Protein AF-A0A2K9PPF3-F1 (afdb_monomer)

InterPro domains:
  IPR011990 Tetratricopeptide-like helical domain superfamily [G3DSA:1.25.40.10] (3-145)
  IPR011990 Tetratricopeptide-like helical domain superfamily [SSF48452] (7-111)
  IPR019734 Tetratricopeptide repeat [PF13174] (20-39)

Foldseek 3Di:
DDDLVVLVVLLVVLVVCVVVVVLVVSLVSLVCCCVVPVPRPCNLVSLLSNLVSCVSVLVLVSVLVSLVVSCVVPVQPVSSLVSNLVSCVSVVVNVSSVVSVLVNLVPYADDPCLVVLVVVLVCVLVVPPVVCLVVSVVSCVVNVRDHDPSSVPPDDDD

pLDDT: mean 94.16, std 11.25, range [36.25, 98.88]

Organism: NCBI:txid1803846

Structure (mmCIF, N/CA/C/O backbone):
data_AF-A0A2K9PPF3-F1
#
_entry.id   AF-A0A2K9PPF3-F1
#
loop_
_atom_site.group_PDB
_atom_site.id
_atom_site.type_symbol
_atom_site.label_atom_id
_atom_site.label_alt_id
_atom_site.label_comp_id
_atom_site.label_asym_id
_atom_site.label_entity_id
_atom_site.label_seq_id
_atom_site.pdbx_PDB_ins_code
_atom_site.Cartn_x
_atom_site.Cartn_y
_atom_site.Cartn_z
_atom_site.occupancy
_atom_site.B_iso_or_equiv
_atom_site.auth_seq_id
_atom_site.auth_comp_id
_atom_site.auth_asym_id
_atom_site.auth_atom_id
_atom_site.pdbx_PDB_model_num
ATOM 1 N N . MET A 1 1 ? -14.812 -0.583 32.079 1.00 55.97 1 MET A N 1
ATOM 2 C CA . MET A 1 1 ? -13.869 -0.686 30.941 1.00 55.97 1 MET A CA 1
ATOM 3 C C . MET A 1 1 ? -14.309 -1.854 30.082 1.00 55.97 1 MET A C 1
ATOM 5 O O . MET A 1 1 ? -14.538 -2.920 30.639 1.00 55.97 1 MET A O 1
ATOM 9 N N . LYS A 1 2 ? -14.490 -1.663 28.772 1.00 58.00 2 LYS A N 1
ATOM 10 C CA . LYS A 1 2 ? -14.715 -2.794 27.860 1.00 58.00 2 LYS A CA 1
ATOM 11 C C . LYS A 1 2 ? -13.431 -3.625 27.792 1.00 58.00 2 LYS A C 1
ATOM 13 O O . LYS A 1 2 ? -12.340 -3.062 27.839 1.00 58.00 2 LYS A O 1
ATOM 18 N N . THR A 1 3 ? -13.566 -4.945 27.776 1.00 74.19 3 THR A N 1
ATOM 19 C CA . THR A 1 3 ? -12.427 -5.869 27.741 1.00 74.19 3 THR A CA 1
ATOM 20 C C . THR A 1 3 ? -11.813 -5.892 26.342 1.00 74.19 3 THR A C 1
ATOM 22 O O . THR A 1 3 ? -12.491 -5.590 25.360 1.00 74.19 3 THR A O 1
ATOM 25 N N . ASN A 1 4 ? -10.540 -6.286 26.231 1.00 77.62 4 ASN A N 1
ATOM 26 C CA . ASN A 1 4 ? -9.899 -6.477 24.923 1.00 77.62 4 ASN A CA 1
ATOM 27 C C . ASN A 1 4 ? -10.693 -7.453 24.037 1.00 77.62 4 ASN A C 1
ATOM 29 O O . ASN A 1 4 ? -10.803 -7.202 22.845 1.00 77.62 4 ASN A O 1
ATOM 33 N N . SER A 1 5 ? -11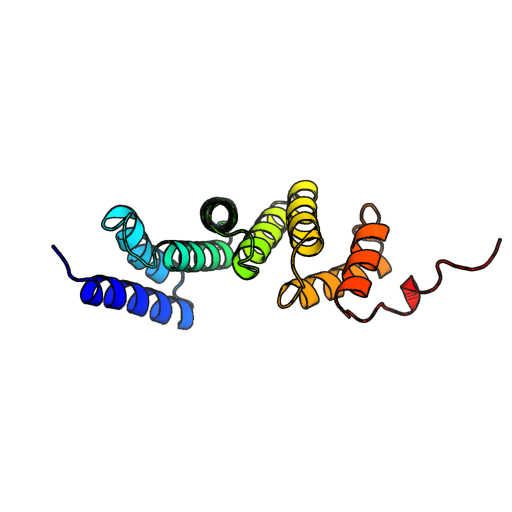.338 -8.463 24.638 1.00 84.88 5 SER A N 1
ATOM 34 C CA . SER A 1 5 ? -12.229 -9.409 23.948 1.00 84.88 5 SER A CA 1
ATOM 35 C C . SER A 1 5 ? -13.360 -8.715 23.184 1.00 84.88 5 SER A C 1
ATOM 37 O O . SER A 1 5 ? -13.628 -9.059 22.043 1.00 84.88 5 SER A O 1
ATOM 39 N N . TYR A 1 6 ? -13.988 -7.696 23.774 1.00 91.44 6 TYR A N 1
ATOM 40 C CA . TYR A 1 6 ? -15.059 -6.958 23.103 1.00 91.44 6 TYR A CA 1
ATOM 41 C C . TYR A 1 6 ? -14.541 -6.111 21.928 1.00 91.44 6 TYR A C 1
ATOM 43 O O . TYR A 1 6 ? -15.212 -5.963 20.912 1.00 91.44 6 TYR A O 1
ATOM 51 N N . ILE A 1 7 ? -13.344 -5.527 22.052 1.00 94.50 7 ILE A N 1
ATOM 52 C CA . ILE A 1 7 ? -12.743 -4.755 20.953 1.00 94.50 7 ILE A CA 1
ATOM 53 C C . ILE A 1 7 ? -12.311 -5.704 19.828 1.00 94.50 7 ILE A C 1
ATOM 55 O O . ILE A 1 7 ? -12.510 -5.388 18.659 1.00 94.50 7 ILE A O 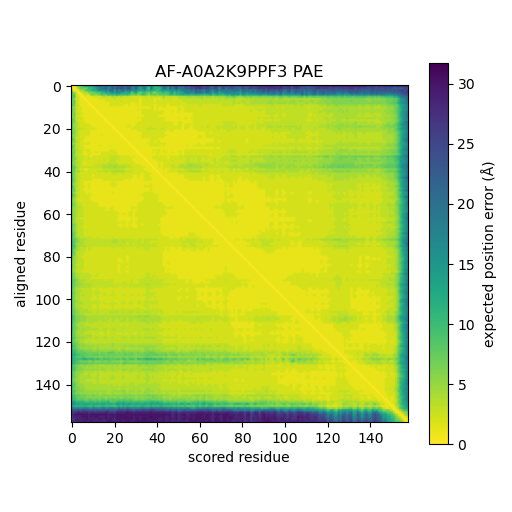1
ATOM 59 N N . ASP A 1 8 ? -11.774 -6.875 20.182 1.00 95.25 8 ASP A N 1
ATOM 60 C CA . ASP A 1 8 ? -11.420 -7.933 19.235 1.00 95.25 8 ASP A CA 1
ATOM 61 C C . ASP A 1 8 ? -12.643 -8.374 18.404 1.00 95.25 8 ASP A C 1
ATOM 63 O O . ASP A 1 8 ? -12.517 -8.516 17.192 1.00 95.25 8 ASP A O 1
ATOM 67 N N . GLU A 1 9 ? -13.831 -8.504 19.010 1.00 95.75 9 GLU A N 1
ATOM 68 C CA . GLU A 1 9 ? -15.086 -8.814 18.297 1.00 95.75 9 GLU A CA 1
ATOM 69 C C . GLU A 1 9 ? -15.464 -7.742 17.261 1.00 95.75 9 GLU A C 1
ATOM 71 O O . GLU A 1 9 ? -15.820 -8.071 16.130 1.00 95.75 9 GLU A O 1
ATOM 76 N N . ILE A 1 10 ? -15.338 -6.454 17.605 1.00 96.00 10 ILE A N 1
ATOM 77 C CA . ILE A 1 10 ? -15.597 -5.348 16.663 1.00 96.00 10 ILE A CA 1
ATOM 78 C C . ILE A 1 10 ? -14.614 -5.403 15.488 1.00 96.00 10 ILE A C 1
ATOM 80 O O . ILE A 1 10 ? -15.001 -5.223 14.333 1.00 96.00 10 ILE A O 1
ATOM 84 N N . VAL A 1 11 ? -13.333 -5.646 15.773 1.00 97.75 11 VAL A N 1
ATOM 85 C CA . VAL A 1 11 ? -12.304 -5.756 14.732 1.00 97.75 11 VAL A CA 1
ATOM 86 C C . VAL A 1 11 ? -12.585 -6.951 13.824 1.00 97.75 11 VAL A C 1
ATOM 88 O O . VAL A 1 11 ? -12.496 -6.814 12.606 1.00 97.75 11 VAL A O 1
ATOM 91 N N . GLN A 1 12 ? -12.978 -8.089 14.396 1.00 98.12 12 GLN A N 1
ATOM 92 C CA . GLN A 1 12 ? -13.327 -9.290 13.646 1.00 98.12 12 GLN A CA 1
ATOM 93 C C . GLN A 1 12 ? -14.528 -9.053 12.719 1.00 98.12 12 GLN A C 1
ATOM 95 O O . GLN A 1 12 ? -14.456 -9.388 11.539 1.00 98.12 12 GLN A O 1
ATOM 100 N N . GLN A 1 13 ? -15.569 -8.367 13.199 1.00 98.19 13 GLN A N 1
ATOM 101 C CA . GLN A 1 13 ? -16.691 -7.943 12.359 1.00 98.19 13 GLN A CA 1
ATOM 102 C C . GLN A 1 13 ? -16.227 -7.054 11.192 1.00 98.19 13 GLN A C 1
ATOM 104 O O . GLN A 1 13 ? -16.671 -7.220 10.057 1.00 98.19 13 GLN A O 1
ATOM 109 N N . GLY A 1 14 ? -15.319 -6.106 11.448 1.00 98.25 14 GLY A N 1
ATOM 110 C CA . GLY A 1 14 ? -14.736 -5.273 10.395 1.00 98.25 14 GLY A CA 1
ATOM 111 C C . GLY A 1 14 ? -13.996 -6.096 9.334 1.00 98.25 14 GLY A C 1
ATOM 112 O O . GLY A 1 14 ? -14.133 -5.822 8.141 1.00 98.25 14 GLY A O 1
ATOM 113 N N . ILE A 1 15 ? -13.251 -7.126 9.743 1.00 98.50 15 ILE A N 1
ATOM 114 C CA . ILE A 1 15 ? -12.547 -8.044 8.834 1.00 98.50 15 ILE A CA 1
ATOM 115 C C . ILE A 1 15 ? -13.539 -8.843 7.981 1.00 98.50 15 ILE A C 1
ATOM 117 O O . ILE A 1 15 ? -13.354 -8.939 6.771 1.00 98.50 15 ILE A O 1
ATOM 121 N N . GLU A 1 16 ? -14.602 -9.373 8.580 1.00 98.56 16 GLU A N 1
ATOM 122 C CA . GLU A 1 16 ? -15.644 -10.118 7.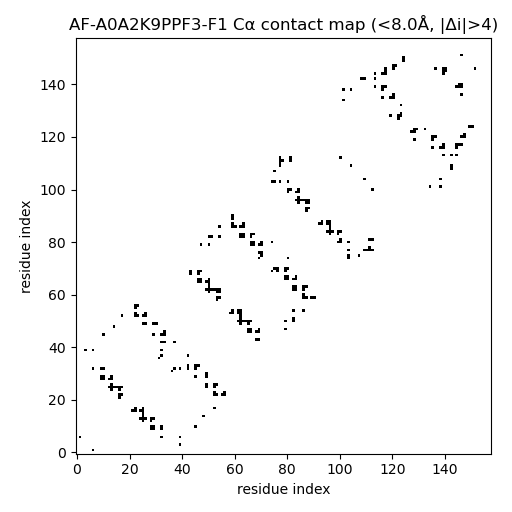861 1.00 98.56 16 GLU A CA 1
ATOM 123 C C . GLU A 1 16 ? -16.330 -9.248 6.806 1.00 98.56 16 GLU A C 1
ATOM 125 O O . GLU A 1 16 ? -16.408 -9.639 5.645 1.00 98.56 16 GLU A O 1
ATOM 130 N N . LEU A 1 17 ? -16.715 -8.020 7.169 1.00 98.69 17 LEU A N 1
ATOM 131 C CA . LEU A 1 17 ? -17.291 -7.059 6.225 1.00 98.69 17 LEU A CA 1
ATOM 132 C C . LEU A 1 17 ? -16.343 -6.756 5.058 1.00 98.69 17 LEU A C 1
ATOM 134 O O . LEU A 1 17 ? -16.788 -6.677 3.917 1.00 98.69 17 LEU A O 1
ATOM 138 N N . LYS A 1 18 ? -15.039 -6.613 5.321 1.00 98.06 18 LYS A N 1
ATOM 139 C CA . LYS A 1 18 ? -14.031 -6.437 4.266 1.00 98.06 18 LYS A CA 1
ATOM 140 C C . LYS A 1 18 ? -13.963 -7.660 3.345 1.00 98.06 18 LYS A C 1
ATOM 142 O O . LYS A 1 18 ? -13.871 -7.482 2.138 1.00 98.06 18 LYS A O 1
ATOM 147 N N . ASN A 1 19 ? -13.988 -8.873 3.897 1.00 98.00 19 ASN A N 1
ATOM 148 C CA . ASN A 1 19 ? -13.928 -10.113 3.114 1.00 98.00 19 ASN A CA 1
ATOM 149 C C . ASN A 1 19 ? -15.180 -10.327 2.242 1.00 98.00 19 ASN A C 1
ATOM 151 O O . ASN A 1 19 ? -15.121 -11.063 1.265 1.00 98.00 19 ASN A O 1
ATOM 155 N N . GLU A 1 20 ? -16.295 -9.681 2.587 1.00 98.25 20 GLU A N 1
ATOM 156 C CA . GLU A 1 20 ? -17.519 -9.609 1.781 1.00 98.25 20 GLU A CA 1
ATOM 157 C C . GLU A 1 20 ? -17.547 -8.393 0.827 1.00 98.25 20 GLU A C 1
ATOM 159 O O . GLU A 1 20 ? -18.613 -8.031 0.330 1.00 98.25 20 GLU A O 1
ATOM 164 N N . ASP A 1 21 ? -16.413 -7.712 0.622 1.00 98.06 21 ASP A N 1
ATOM 165 C CA . ASP A 1 21 ? -16.265 -6.477 -0.168 1.00 98.06 21 ASP A CA 1
ATOM 166 C C . ASP A 1 21 ? -17.136 -5.292 0.308 1.00 98.06 21 ASP A C 1
ATOM 168 O O . ASP A 1 21 ? -17.305 -4.279 -0.377 1.00 98.06 21 ASP A O 1
ATOM 172 N N . LYS A 1 22 ? -17.662 -5.349 1.538 1.00 98.62 22 LYS A N 1
ATOM 173 C CA . LYS A 1 22 ? -18.448 -4.274 2.169 1.00 98.62 22 LYS A CA 1
ATOM 174 C C . LYS A 1 22 ? -17.530 -3.247 2.831 1.00 98.62 22 LYS A C 1
ATOM 176 O O . LYS A 1 22 ? -17.630 -2.972 4.030 1.00 98.62 22 LYS A O 1
ATOM 181 N N . PHE A 1 23 ? -16.634 -2.651 2.046 1.00 98.56 23 PHE A N 1
ATOM 182 C CA . PHE A 1 23 ? -15.559 -1.784 2.547 1.00 98.56 23 PHE A CA 1
ATOM 183 C C . PHE A 1 23 ? -16.062 -0.592 3.371 1.00 98.56 23 PHE A C 1
ATOM 185 O O . PHE A 1 23 ? -15.510 -0.321 4.435 1.00 98.56 23 PHE A O 1
ATOM 192 N N . GLN A 1 24 ? -17.141 0.079 2.946 1.00 98.69 24 GLN A N 1
ATOM 193 C CA . GLN A 1 24 ? -17.691 1.216 3.697 1.00 98.69 24 GLN A CA 1
ATOM 194 C C . GLN A 1 24 ? -18.214 0.791 5.076 1.00 98.69 24 GLN A C 1
ATOM 196 O O . GLN A 1 24 ? -17.925 1.438 6.076 1.00 98.69 24 GLN A O 1
ATOM 201 N N . GLN A 1 25 ? -18.922 -0.338 5.156 1.00 98.62 25 GLN A N 1
ATOM 202 C CA . GLN A 1 25 ? -19.426 -0.847 6.435 1.00 98.62 25 GLN A CA 1
ATOM 203 C C . GLN A 1 25 ? -18.275 -1.294 7.343 1.00 98.62 25 GLN A C 1
ATOM 205 O O . GLN A 1 25 ? -18.312 -1.065 8.552 1.00 98.62 25 GLN A O 1
ATOM 210 N N . SER A 1 26 ? -17.234 -1.899 6.761 1.00 98.75 26 SER A N 1
ATOM 211 C CA . SER A 1 26 ? -16.004 -2.233 7.480 1.00 98.75 26 SER A CA 1
ATOM 212 C C . SER A 1 26 ? -15.355 -0.977 8.079 1.00 98.75 26 SER A C 1
ATOM 214 O O . SER 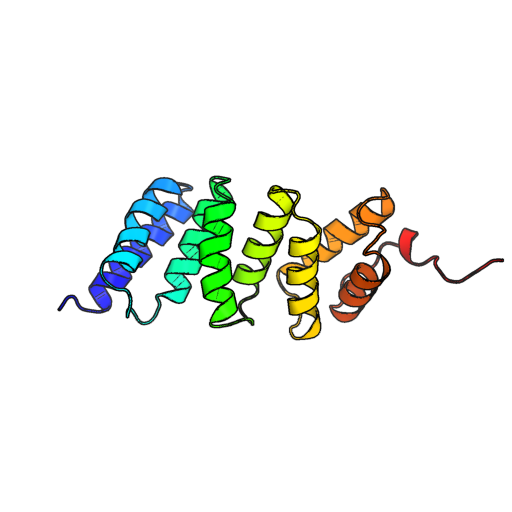A 1 26 ? -15.028 -0.968 9.266 1.00 98.75 26 SER A O 1
ATOM 216 N N . ILE A 1 27 ? -15.253 0.114 7.309 1.00 98.75 27 ILE A N 1
ATOM 217 C CA . ILE A 1 27 ? -14.761 1.416 7.791 1.00 98.75 27 ILE A CA 1
ATOM 218 C C . ILE A 1 27 ? -15.608 1.929 8.959 1.00 98.75 27 ILE A C 1
ATOM 220 O O . ILE A 1 27 ? -15.054 2.237 10.013 1.00 98.75 27 ILE A O 1
ATOM 224 N N . ASP A 1 28 ? -16.936 1.951 8.823 1.00 98.25 28 ASP A N 1
ATOM 225 C CA . ASP A 1 28 ? -17.845 2.467 9.857 1.00 98.25 28 ASP A CA 1
ATOM 226 C C . ASP A 1 28 ? -17.703 1.722 11.198 1.00 98.25 28 ASP A C 1
ATOM 228 O O . ASP A 1 28 ? -17.906 2.291 12.277 1.00 98.25 28 ASP A O 1
ATOM 232 N N . VAL A 1 29 ? -17.378 0.427 11.151 1.00 97.94 29 VAL A N 1
ATOM 233 C CA . VAL A 1 29 ? -17.128 -0.404 12.335 1.00 97.94 29 VAL A CA 1
ATOM 234 C C . VAL A 1 29 ? -15.732 -0.142 12.907 1.00 97.94 29 VAL A C 1
ATOM 236 O O . VAL A 1 29 ? -15.596 0.061 14.116 1.00 97.94 29 VAL A O 1
ATOM 239 N N . LEU A 1 30 ? -14.700 -0.103 12.064 1.00 98.25 30 LEU A N 1
ATOM 240 C CA . LEU A 1 30 ? -13.304 0.027 12.490 1.00 98.25 30 LEU A CA 1
ATOM 241 C C . LEU A 1 30 ? -12.950 1.443 12.984 1.00 98.25 30 LEU A C 1
ATOM 243 O O . LEU A 1 30 ? -12.196 1.579 13.948 1.00 98.25 30 LEU A O 1
ATOM 247 N N . GLU A 1 31 ? -13.546 2.498 12.425 1.00 97.50 31 GLU A N 1
ATOM 248 C CA . GLU A 1 31 ? -13.375 3.888 12.893 1.00 97.50 31 GLU A CA 1
ATOM 249 C C . GLU A 1 31 ? -13.851 4.076 14.344 1.00 97.50 31 GLU A C 1
ATOM 251 O O . GLU A 1 31 ? -13.276 4.848 15.122 1.00 97.50 31 GLU A O 1
ATOM 256 N N . LYS A 1 32 ? -14.856 3.300 14.775 1.00 96.19 32 LYS A N 1
ATOM 257 C CA . LYS A 1 32 ? -15.291 3.281 16.181 1.00 96.19 32 LYS A CA 1
ATOM 258 C C . LYS A 1 32 ? -14.193 2.758 17.099 1.00 96.19 32 LYS A C 1
ATOM 260 O O . LYS A 1 32 ? -14.147 3.179 18.255 1.00 96.19 32 LYS A O 1
ATOM 265 N N . VAL A 1 33 ? -13.328 1.861 16.622 1.00 96.75 33 VAL A N 1
ATOM 266 C CA . VAL A 1 33 ? -12.202 1.349 17.411 1.00 96.75 33 VAL A CA 1
ATOM 267 C C . VAL A 1 33 ? -11.145 2.432 17.585 1.00 96.75 33 VAL A C 1
ATOM 269 O O . VAL A 1 33 ? -10.726 2.679 18.713 1.00 96.75 33 VAL A O 1
ATOM 272 N N . ILE A 1 34 ? -10.788 3.132 16.505 1.00 94.69 34 ILE A N 1
ATOM 273 C CA . ILE A 1 34 ? -9.835 4.252 16.537 1.00 94.69 34 ILE A CA 1
ATOM 274 C C . ILE A 1 34 ? -10.321 5.365 17.471 1.00 94.69 34 ILE A C 1
ATOM 276 O O . ILE A 1 34 ? -9.565 5.841 18.316 1.00 94.69 34 ILE A O 1
ATOM 280 N N . SER A 1 35 ? -11.599 5.733 17.365 1.00 95.06 35 SER A N 1
ATOM 281 C CA . SER A 1 35 ? -12.170 6.858 18.110 1.00 95.06 35 SER A CA 1
ATOM 282 C C . SER A 1 35 ? -12.362 6.558 19.599 1.00 95.06 35 SER A C 1
ATOM 284 O O . SER A 1 35 ? -12.097 7.408 20.446 1.00 95.06 35 SER A O 1
ATOM 286 N N . ASN A 1 36 ? -12.830 5.352 19.939 1.00 95.50 36 ASN A N 1
ATOM 287 C CA . ASN A 1 36 ? -13.210 5.018 21.317 1.00 95.50 36 ASN A CA 1
ATOM 288 C C . ASN A 1 36 ? -12.122 4.261 22.090 1.00 95.50 36 ASN A C 1
ATOM 290 O O . ASN A 1 36 ? -12.152 4.244 23.322 1.00 95.50 36 ASN A O 1
ATOM 294 N N . TYR A 1 37 ? -11.185 3.614 21.391 1.00 94.25 37 TYR A N 1
ATOM 295 C CA . TYR A 1 37 ? -10.148 2.769 21.987 1.00 94.25 37 TYR A CA 1
ATOM 296 C C . TYR A 1 37 ? -8.754 3.059 21.396 1.00 94.25 37 TYR A C 1
ATOM 298 O O . TYR A 1 37 ? -8.077 2.132 20.948 1.00 94.25 37 TYR A O 1
ATOM 306 N N . PRO A 1 38 ? -8.261 4.312 21.441 1.00 92.62 38 PRO A N 1
ATOM 307 C CA . PRO A 1 38 ? -6.984 4.686 20.819 1.00 92.62 38 PRO A CA 1
ATOM 308 C C . PRO A 1 38 ? -5.768 3.932 21.390 1.00 92.62 38 PRO A C 1
ATOM 310 O O . PRO A 1 38 ? -4.772 3.758 20.699 1.00 92.62 38 PRO A O 1
ATOM 313 N N . ASN A 1 39 ? -5.860 3.429 22.628 1.00 92.88 39 ASN A N 1
ATOM 314 C CA . ASN A 1 39 ? -4.805 2.649 23.294 1.00 92.88 39 ASN A CA 1
ATOM 315 C C . ASN A 1 39 ? -4.961 1.127 23.115 1.00 92.88 39 ASN A C 1
ATOM 317 O O . ASN A 1 39 ? -4.349 0.345 23.846 1.00 92.88 39 ASN A O 1
ATOM 321 N N . TYR A 1 40 ? -5.830 0.678 22.209 1.00 94.19 40 TYR A N 1
ATOM 322 C CA . TYR A 1 40 ? -6.024 -0.744 21.958 1.00 94.19 40 TYR A CA 1
ATOM 323 C C . TYR A 1 40 ? -4.732 -1.393 21.441 1.00 94.19 40 TYR A C 1
ATOM 325 O O . TYR A 1 40 ? -4.061 -0.884 20.548 1.00 94.19 40 TYR A O 1
ATOM 333 N N . LYS A 1 41 ? -4.382 -2.562 21.987 1.00 93.31 41 LYS A N 1
ATOM 334 C CA . LYS A 1 41 ? -3.089 -3.216 21.727 1.00 93.31 41 LYS A CA 1
ATOM 335 C C . LYS A 1 41 ? -2.816 -3.475 20.237 1.00 93.31 41 LYS A C 1
ATOM 337 O O . LYS A 1 41 ? -1.657 -3.477 19.834 1.00 93.31 41 LYS A O 1
ATOM 342 N N . LYS A 1 42 ? -3.855 -3.716 19.428 1.00 94.81 42 LYS A N 1
ATOM 343 C CA . LYS A 1 42 ? -3.725 -3.989 17.984 1.00 94.81 42 LYS A CA 1
ATOM 344 C C . LYS A 1 42 ? -4.141 -2.793 17.119 1.00 94.81 42 LYS A C 1
ATOM 346 O O . LYS A 1 42 ? -4.528 -2.987 15.970 1.00 94.81 42 LYS A O 1
ATOM 351 N N . ILE A 1 43 ? -4.071 -1.565 17.644 1.00 96.00 43 ILE A N 1
ATOM 352 C CA . ILE A 1 43 ? -4.556 -0.369 16.939 1.00 96.00 43 ILE A CA 1
ATOM 353 C C . ILE A 1 43 ? -3.881 -0.161 15.576 1.00 96.00 43 ILE A C 1
ATOM 355 O O . ILE A 1 43 ? -4.565 0.162 14.612 1.00 96.00 43 ILE A O 1
ATOM 359 N N . ASN A 1 44 ? -2.586 -0.467 15.444 1.00 96.31 44 ASN A N 1
ATOM 360 C CA . ASN A 1 44 ? -1.892 -0.405 14.152 1.00 96.31 44 ASN A CA 1
ATOM 361 C C . ASN A 1 44 ? -2.487 -1.379 13.121 1.00 96.31 44 ASN A C 1
ATOM 363 O O . ASN A 1 44 ? -2.571 -1.052 11.943 1.00 96.31 44 ASN A O 1
ATOM 367 N N . GLY A 1 45 ? -2.938 -2.561 13.557 1.00 97.62 45 GLY A N 1
ATOM 368 C CA . GLY A 1 45 ? -3.626 -3.516 12.685 1.00 97.62 45 GLY A CA 1
ATOM 369 C C . GLY A 1 45 ? -4.987 -2.994 12.220 1.00 97.62 45 GLY A C 1
ATOM 370 O O . GLY A 1 45 ? -5.347 -3.165 11.062 1.00 97.62 45 GLY A O 1
ATOM 371 N N . VAL A 1 46 ? -5.710 -2.286 13.093 1.00 98.25 46 VAL A N 1
ATOM 372 C CA . VAL A 1 46 ? -6.970 -1.610 12.740 1.00 98.25 46 VAL A CA 1
ATOM 373 C C . VAL A 1 46 ? -6.729 -0.492 11.726 1.00 98.25 46 VAL A C 1
ATOM 375 O O . VAL A 1 46 ? -7.448 -0.410 10.734 1.00 98.25 46 VAL A O 1
ATOM 378 N N . MET A 1 47 ? -5.697 0.331 11.931 1.00 98.56 47 MET A N 1
ATOM 379 C CA . MET A 1 47 ? -5.307 1.375 10.976 1.00 98.56 47 MET A CA 1
ATOM 380 C C . MET A 1 47 ? -4.944 0.785 9.610 1.00 98.56 47 MET A C 1
ATOM 382 O O . MET A 1 47 ? -5.357 1.323 8.589 1.00 98.56 47 MET A O 1
ATOM 386 N N . LEU A 1 48 ? -4.234 -0.345 9.579 1.00 98.56 48 LEU A N 1
ATOM 387 C CA . LEU A 1 48 ? -3.883 -1.019 8.329 1.00 98.56 48 LEU A CA 1
ATOM 388 C C . LEU A 1 48 ? -5.115 -1.566 7.588 1.00 98.56 48 LEU A C 1
ATOM 390 O O . LEU A 1 48 ? -5.202 -1.451 6.367 1.00 98.56 48 LEU A O 1
ATOM 394 N N . LEU A 1 49 ? -6.090 -2.125 8.314 1.00 98.62 49 LEU A N 1
ATOM 395 C CA . LEU A 1 49 ? -7.370 -2.545 7.732 1.00 98.62 49 LEU A CA 1
ATOM 396 C C . LEU A 1 49 ? -8.139 -1.356 7.146 1.00 98.62 49 LEU A C 1
ATOM 398 O O . LEU A 1 49 ? -8.631 -1.448 6.023 1.00 98.62 49 LEU A O 1
ATOM 402 N N . LEU A 1 50 ? -8.198 -0.238 7.878 1.00 98.75 50 LEU A N 1
ATOM 403 C CA . LEU A 1 50 ? -8.809 1.001 7.398 1.00 98.75 50 LEU A CA 1
ATOM 404 C C . LEU A 1 50 ? -8.125 1.506 6.131 1.00 98.75 50 LEU A C 1
ATOM 406 O O . LEU A 1 50 ? -8.818 1.766 5.154 1.00 98.75 50 LEU A O 1
ATOM 410 N N . ALA A 1 51 ? -6.793 1.585 6.115 1.00 98.81 51 ALA A N 1
ATOM 411 C CA . ALA A 1 51 ? -6.043 2.018 4.940 1.00 98.81 51 ALA A CA 1
ATOM 412 C C . ALA A 1 51 ? -6.387 1.177 3.702 1.00 98.81 51 ALA A C 1
ATOM 414 O O . ALA A 1 51 ? -6.748 1.724 2.663 1.00 98.81 51 ALA A O 1
ATOM 415 N N . GLY A 1 52 ? -6.390 -0.154 3.841 1.00 98.81 52 GLY A N 1
ATOM 416 C CA . GLY A 1 52 ? -6.776 -1.057 2.757 1.00 98.81 52 GLY A CA 1
ATOM 417 C C . GLY A 1 52 ? -8.220 -0.858 2.282 1.00 98.81 52 GLY A C 1
ATOM 418 O O . GLY A 1 52 ? -8.471 -0.863 1.080 1.00 98.81 52 GLY A O 1
ATOM 419 N N . ASN A 1 53 ? -9.171 -0.642 3.195 1.00 98.75 53 ASN A N 1
ATOM 420 C CA . ASN A 1 53 ? -10.563 -0.370 2.824 1.00 98.75 53 ASN A CA 1
ATOM 421 C C . ASN A 1 53 ? -10.718 0.979 2.107 1.00 98.75 53 ASN A C 1
ATOM 423 O O . ASN A 1 53 ? -11.426 1.058 1.105 1.00 98.75 53 ASN A O 1
ATOM 427 N N . TYR A 1 54 ? -10.051 2.029 2.596 1.00 98.88 54 TYR A N 1
ATOM 428 C CA . TYR A 1 54 ? -10.046 3.340 1.948 1.00 98.88 54 TYR A CA 1
ATOM 429 C C . TYR A 1 54 ? -9.440 3.259 0.545 1.00 98.88 54 TYR A C 1
ATOM 431 O O . TYR A 1 54 ? -10.035 3.779 -0.396 1.00 98.88 54 TYR A O 1
ATOM 439 N N . TYR A 1 55 ? -8.333 2.528 0.380 1.00 98.81 55 TYR A N 1
ATOM 440 C CA . TYR A 1 55 ? -7.732 2.272 -0.927 1.00 98.81 55 TYR A CA 1
ATOM 441 C C . TYR A 1 55 ? -8.712 1.571 -1.881 1.00 98.81 55 TYR A C 1
ATOM 443 O O . TYR A 1 55 ? -8.915 2.024 -3.005 1.00 98.81 55 TYR A O 1
ATOM 451 N N . LYS A 1 56 ? -9.410 0.519 -1.424 1.00 98.69 56 LYS A N 1
ATOM 452 C CA . LYS A 1 56 ? -10.421 -0.188 -2.237 1.00 98.69 56 LYS A CA 1
ATOM 453 C C . LYS A 1 56 ? -11.596 0.696 -2.661 1.00 98.69 56 LYS A C 1
ATOM 455 O O . LYS A 1 56 ? -12.180 0.457 -3.713 1.00 98.69 56 LYS A O 1
ATOM 460 N N . LEU A 1 57 ? -11.917 1.727 -1.882 1.00 98.69 57 LEU A N 1
ATOM 461 C CA . LEU A 1 57 ? -12.923 2.736 -2.226 1.00 98.69 57 LEU A CA 1
ATOM 462 C C . LEU A 1 57 ? -12.362 3.932 -3.011 1.00 98.69 57 LEU A C 1
ATOM 464 O O . LEU A 1 57 ? -13.099 4.887 -3.244 1.00 98.69 57 LEU A O 1
ATOM 468 N N . LYS A 1 58 ? -11.088 3.891 -3.427 1.00 98.62 58 LYS A N 1
ATOM 469 C CA . LYS A 1 58 ? -10.379 4.986 -4.113 1.00 98.62 58 LYS A CA 1
ATOM 470 C C . LYS A 1 58 ? -10.306 6.284 -3.302 1.00 98.62 58 LYS A C 1
ATOM 472 O O . LYS A 1 58 ? -10.197 7.374 -3.850 1.00 98.62 58 LYS A O 1
ATOM 477 N N . LEU A 1 59 ? -10.378 6.169 -1.978 1.00 98.75 59 LEU A N 1
ATOM 478 C CA . LEU A 1 59 ? -10.204 7.272 -1.036 1.00 98.75 59 LEU A CA 1
ATOM 479 C C . LEU A 1 59 ? -8.723 7.350 -0.652 1.00 98.75 59 LEU A C 1
ATOM 481 O O . LEU A 1 59 ? -8.332 7.035 0.476 1.00 98.75 59 LEU A O 1
ATOM 485 N N . TYR A 1 60 ? -7.891 7.695 -1.632 1.00 98.75 60 TYR A N 1
ATOM 486 C CA . TYR A 1 60 ? -6.440 7.551 -1.555 1.00 98.75 60 TYR A CA 1
ATOM 487 C C . TYR A 1 60 ? -5.806 8.416 -0.467 1.00 98.75 60 TYR A C 1
ATOM 489 O O . TYR A 1 60 ? -4.949 7.922 0.261 1.00 98.75 60 TYR A O 1
ATOM 497 N N . GLU A 1 61 ? -6.280 9.643 -0.237 1.00 98.75 61 GLU A N 1
ATOM 498 C CA . GLU A 1 61 ? -5.743 10.499 0.829 1.00 98.75 61 GLU A CA 1
ATOM 499 C C . GLU A 1 61 ? -5.973 9.885 2.218 1.00 98.75 61 GLU A C 1
ATOM 501 O O . GLU A 1 61 ? -5.097 9.913 3.082 1.00 98.75 61 GLU A O 1
ATOM 506 N N . ARG A 1 62 ? -7.129 9.240 2.432 1.00 98.69 62 ARG A N 1
ATOM 507 C CA . ARG A 1 62 ? -7.418 8.523 3.685 1.00 98.69 62 ARG A CA 1
ATOM 508 C C . ARG A 1 62 ? -6.574 7.260 3.829 1.00 98.69 62 ARG A C 1
ATOM 510 O O . ARG A 1 62 ? -6.145 6.934 4.937 1.00 98.69 62 ARG A O 1
ATOM 517 N N . SER A 1 63 ? -6.330 6.554 2.727 1.00 98.88 63 SER A N 1
ATOM 518 C CA . SER A 1 63 ? -5.404 5.420 2.708 1.00 98.88 63 SER A CA 1
ATOM 519 C C . SER A 1 63 ? -3.984 5.856 3.082 1.00 98.88 63 SER A C 1
ATOM 521 O O . SER A 1 63 ? -3.354 5.207 3.921 1.00 98.88 63 SER A O 1
ATOM 523 N N . ILE A 1 64 ? -3.518 6.993 2.550 1.00 98.88 64 ILE A N 1
ATOM 524 C CA . ILE A 1 64 ? -2.227 7.608 2.886 1.00 98.88 64 ILE A CA 1
ATOM 525 C C . ILE A 1 64 ? -2.168 7.941 4.376 1.00 98.88 64 ILE A C 1
ATOM 527 O O . ILE A 1 64 ? -1.240 7.497 5.050 1.00 98.88 64 ILE A O 1
ATOM 531 N N . ASP A 1 65 ? -3.170 8.643 4.916 1.00 98.50 65 ASP A N 1
ATOM 532 C CA . ASP A 1 65 ? -3.210 9.048 6.328 1.00 98.50 65 ASP A CA 1
ATOM 533 C C . ASP A 1 65 ? -2.996 7.869 7.287 1.00 98.50 65 ASP A C 1
ATOM 535 O O . ASP A 1 65 ? -2.255 7.969 8.271 1.00 98.50 65 ASP A O 1
ATOM 539 N N . TYR A 1 66 ? -3.679 6.750 7.037 1.00 98.62 66 TYR A N 1
ATOM 540 C CA . TYR A 1 66 ? -3.600 5.575 7.901 1.00 98.62 66 TYR A CA 1
ATOM 541 C C . TYR A 1 66 ? -2.359 4.725 7.627 1.00 98.62 66 TYR A C 1
ATOM 543 O O . TYR A 1 66 ? -1.703 4.305 8.583 1.00 98.62 66 TYR A O 1
ATOM 551 N N . SER A 1 67 ? -1.988 4.525 6.361 1.00 98.81 67 SER A N 1
ATOM 552 C CA . SER A 1 67 ? -0.758 3.816 5.990 1.00 98.81 67 SER A CA 1
ATOM 553 C C . SER A 1 67 ? 0.472 4.509 6.569 1.00 98.81 67 SER A C 1
ATOM 555 O O . SER A 1 67 ? 1.297 3.863 7.213 1.00 98.81 67 SER A O 1
ATOM 557 N N . PHE A 1 68 ? 0.553 5.837 6.449 1.00 98.56 68 PHE A N 1
ATOM 558 C CA . PHE A 1 68 ? 1.654 6.637 6.979 1.00 98.56 68 PHE A CA 1
ATOM 559 C C . PHE A 1 68 ? 1.794 6.498 8.498 1.00 98.56 68 PHE A C 1
ATOM 561 O O . PHE A 1 68 ? 2.903 6.316 8.994 1.00 98.56 68 PHE A O 1
ATOM 568 N N . LYS A 1 69 ? 0.687 6.506 9.254 1.00 98.06 69 LYS A N 1
ATOM 569 C CA . LYS A 1 69 ? 0.719 6.280 10.713 1.00 98.06 69 LYS A CA 1
ATOM 570 C C . LYS A 1 69 ? 1.284 4.905 11.071 1.00 98.06 69 LYS A C 1
ATOM 572 O O . LYS A 1 69 ? 2.054 4.792 12.025 1.00 98.06 69 LYS A O 1
ATOM 577 N N . VAL A 1 70 ? 0.924 3.869 10.309 1.00 98.31 70 VAL A N 1
ATOM 578 C CA . VAL A 1 70 ? 1.450 2.512 10.515 1.00 98.31 70 VAL A CA 1
ATOM 579 C C . VAL A 1 70 ? 2.944 2.459 10.188 1.00 98.31 70 VAL A C 1
ATOM 581 O O . VAL A 1 70 ? 3.713 1.966 11.011 1.00 98.31 70 VAL A O 1
ATOM 584 N N . VAL A 1 71 ? 3.367 3.020 9.050 1.00 98.31 71 VAL A N 1
ATOM 585 C CA . VAL A 1 71 ? 4.780 3.076 8.628 1.00 98.31 71 VAL A CA 1
ATOM 586 C C . VAL A 1 71 ? 5.631 3.873 9.621 1.00 98.31 71 VAL A C 1
ATOM 588 O O . VAL A 1 71 ? 6.709 3.422 10.000 1.00 98.31 71 VAL A O 1
ATOM 591 N N . ALA A 1 72 ? 5.138 5.012 10.113 1.00 97.62 72 ALA A N 1
ATOM 592 C CA . ALA A 1 72 ? 5.841 5.839 11.094 1.00 97.62 72 ALA A CA 1
ATOM 593 C C . ALA A 1 72 ? 6.084 5.105 12.424 1.00 97.62 72 ALA A C 1
ATOM 595 O O . ALA A 1 72 ? 7.075 5.367 13.104 1.00 97.62 72 ALA A O 1
ATOM 596 N N . ASN A 1 73 ? 5.194 4.183 12.806 1.00 96.44 73 ASN A N 1
ATOM 597 C CA . ASN A 1 73 ? 5.357 3.376 14.013 1.00 96.44 73 ASN A CA 1
ATOM 598 C C . ASN A 1 73 ? 6.198 2.112 13.777 1.00 96.44 73 ASN A C 1
ATOM 600 O O . ASN A 1 73 ? 7.012 1.746 14.623 1.00 96.44 73 ASN A O 1
ATOM 604 N N . ASN A 1 74 ? 5.989 1.437 12.647 1.00 96.69 74 ASN A N 1
ATOM 605 C CA . ASN A 1 74 ? 6.705 0.227 12.273 1.00 96.69 74 ASN A CA 1
ATOM 606 C C . ASN A 1 74 ? 6.975 0.205 10.756 1.00 96.69 74 ASN A C 1
ATOM 608 O O . ASN A 1 74 ? 6.167 -0.337 9.993 1.00 96.69 74 ASN A O 1
ATOM 612 N N . PRO A 1 75 ? 8.132 0.723 10.309 1.00 97.31 75 PRO A N 1
ATOM 613 C CA . PRO A 1 75 ? 8.438 0.854 8.886 1.00 97.31 75 PRO A CA 1
ATOM 614 C C . PRO A 1 75 ? 8.633 -0.488 8.169 1.00 97.31 75 PRO A C 1
ATOM 616 O O . PRO A 1 75 ? 8.590 -0.524 6.945 1.00 97.31 75 PRO A O 1
ATOM 619 N N . LYS A 1 76 ? 8.790 -1.604 8.900 1.00 97.75 76 LYS A N 1
ATOM 620 C CA . LYS A 1 76 ? 8.953 -2.948 8.321 1.00 97.75 76 LYS A CA 1
ATOM 621 C C . LYS A 1 76 ? 7.646 -3.531 7.760 1.00 97.75 76 LYS A C 1
ATOM 623 O O . LYS A 1 76 ? 7.697 -4.504 7.011 1.00 97.75 76 LYS A O 1
ATOM 628 N N . VAL A 1 77 ? 6.480 -2.982 8.118 1.00 98.12 77 VAL A N 1
ATOM 629 C CA . VAL A 1 77 ? 5.181 -3.495 7.647 1.00 98.12 77 VAL A CA 1
ATOM 630 C C . VAL A 1 77 ? 5.036 -3.221 6.150 1.00 98.12 77 VAL A C 1
ATOM 632 O O . VAL A 1 77 ? 4.631 -2.132 5.749 1.00 98.12 77 VAL A O 1
ATOM 635 N N . GLU A 1 78 ? 5.369 -4.209 5.322 1.00 98.50 78 GLU A N 1
ATOM 636 C CA . GLU A 1 78 ? 5.400 -4.044 3.867 1.00 98.50 78 GLU A CA 1
ATOM 637 C C . GLU A 1 78 ? 4.041 -3.643 3.308 1.00 98.50 78 GLU A C 1
ATOM 639 O O . GLU A 1 78 ? 3.959 -2.667 2.580 1.00 98.50 78 GLU A O 1
ATOM 644 N N . LEU A 1 79 ? 2.957 -4.299 3.741 1.00 98.62 79 LEU A N 1
ATOM 645 C CA . LEU A 1 79 ? 1.605 -3.978 3.275 1.00 98.62 79 LEU A CA 1
ATOM 646 C C . LEU A 1 79 ? 1.232 -2.504 3.507 1.00 98.62 79 LEU A C 1
ATOM 648 O O . LEU A 1 79 ? 0.522 -1.918 2.699 1.00 98.62 79 LEU A O 1
ATOM 652 N N . ALA A 1 80 ? 1.712 -1.891 4.594 1.00 98.75 80 ALA A N 1
ATOM 653 C CA . ALA A 1 80 ? 1.473 -0.474 4.855 1.00 98.75 80 ALA A CA 1
ATOM 654 C C . ALA A 1 80 ? 2.267 0.417 3.889 1.00 98.75 80 ALA A C 1
ATOM 656 O O . ALA A 1 80 ? 1.734 1.405 3.393 1.00 98.75 80 ALA A O 1
ATOM 657 N N . ASN A 1 81 ? 3.519 0.056 3.596 1.00 98.81 81 ASN A N 1
ATOM 658 C CA . ASN A 1 81 ? 4.332 0.764 2.607 1.00 98.81 81 ASN A CA 1
ATOM 659 C C . ASN A 1 81 ? 3.770 0.583 1.193 1.00 98.81 81 ASN A C 1
ATOM 661 O O . ASN A 1 81 ? 3.728 1.552 0.447 1.00 98.81 81 ASN A O 1
ATOM 665 N N . LEU A 1 82 ? 3.286 -0.611 0.843 1.00 98.88 82 LEU A N 1
ATOM 666 C CA . LEU A 1 82 ? 2.661 -0.885 -0.447 1.00 98.88 82 LEU A CA 1
ATOM 667 C C . LEU A 1 82 ? 1.370 -0.082 -0.619 1.00 98.88 82 LEU A C 1
ATOM 669 O O . LEU A 1 82 ? 1.198 0.578 -1.635 1.00 98.88 82 LEU A O 1
ATOM 673 N N . LEU A 1 83 ? 0.485 -0.054 0.383 1.00 98.88 83 LEU A N 1
ATOM 674 C CA . LEU A 1 83 ? -0.716 0.788 0.331 1.00 98.88 83 LEU A CA 1
ATOM 675 C C . LEU A 1 83 ? -0.366 2.275 0.215 1.00 98.88 83 LEU A C 1
ATOM 677 O O . LEU A 1 83 ? -1.027 2.995 -0.531 1.00 98.88 83 LEU A O 1
ATOM 681 N N . LEU A 1 84 ? 0.675 2.734 0.914 1.00 98.81 84 LEU A N 1
ATOM 682 C CA . LEU A 1 84 ? 1.163 4.108 0.814 1.00 98.81 84 LEU A CA 1
ATOM 683 C C . LEU A 1 84 ? 1.713 4.415 -0.590 1.00 98.81 84 LEU A C 1
ATOM 685 O O . LEU A 1 84 ? 1.344 5.434 -1.165 1.00 98.81 84 LEU A O 1
ATOM 689 N N . TYR A 1 85 ? 2.535 3.520 -1.147 1.00 98.81 85 TYR A N 1
ATOM 690 C CA . TYR A 1 85 ? 3.053 3.586 -2.516 1.00 98.81 85 TYR A CA 1
ATOM 691 C C . TYR A 1 85 ? 1.912 3.679 -3.532 1.00 98.81 85 TYR A C 1
ATOM 693 O O . TYR A 1 85 ? 1.840 4.655 -4.271 1.00 98.81 85 TYR A O 1
ATOM 701 N N . LEU A 1 86 ? 0.993 2.708 -3.516 1.00 98.75 86 LEU A N 1
ATOM 702 C CA . LEU A 1 86 ? -0.118 2.622 -4.463 1.00 98.75 86 LEU A CA 1
ATOM 703 C C . LEU A 1 86 ? -1.033 3.841 -4.369 1.00 98.75 86 LEU A C 1
ATOM 705 O O . LEU A 1 86 ? -1.475 4.360 -5.383 1.00 98.75 86 LEU A O 1
ATOM 709 N N . SER A 1 87 ? -1.294 4.333 -3.155 1.00 98.81 87 SER A N 1
ATOM 710 C CA . SER A 1 87 ? -2.148 5.510 -2.973 1.00 98.81 87 SER A CA 1
ATOM 711 C C . SER A 1 87 ? -1.489 6.789 -3.494 1.00 98.81 87 SER A C 1
ATOM 713 O O . SER A 1 87 ? -2.183 7.629 -4.052 1.00 98.81 87 SER A O 1
ATOM 715 N N . TYR A 1 88 ? -0.169 6.949 -3.332 1.00 98.81 88 TYR A N 1
ATOM 716 C CA . TYR A 1 88 ? 0.551 8.058 -3.966 1.00 98.81 88 TYR A CA 1
ATOM 717 C C . TYR A 1 88 ? 0.593 7.909 -5.486 1.00 98.81 88 TYR A C 1
ATOM 719 O O . TYR A 1 88 ? 0.419 8.893 -6.197 1.00 98.81 88 TYR A O 1
ATOM 727 N N . PHE A 1 89 ? 0.796 6.688 -5.980 1.00 98.06 89 PHE A N 1
ATOM 728 C CA . PHE A 1 89 ? 0.846 6.405 -7.409 1.00 98.06 89 PHE A CA 1
ATOM 729 C C . PHE A 1 89 ? -0.496 6.702 -8.095 1.00 98.06 89 PHE A C 1
ATOM 731 O O . PHE A 1 89 ? -0.510 7.397 -9.103 1.00 98.06 89 PHE A O 1
ATOM 738 N N . ASP A 1 90 ? -1.614 6.266 -7.505 1.00 98.31 90 ASP A N 1
ATOM 739 C CA . ASP A 1 90 ? -2.976 6.508 -8.011 1.00 98.31 90 ASP A CA 1
ATOM 740 C C . ASP A 1 90 ? -3.414 7.987 -7.930 1.00 98.31 90 ASP A C 1
ATOM 742 O O . ASP A 1 90 ? -4.418 8.372 -8.529 1.00 98.31 90 ASP A O 1
ATOM 746 N N . LEU A 1 91 ? -2.679 8.820 -7.184 1.00 98.44 91 LEU A N 1
ATOM 747 C CA . LEU A 1 91 ? -2.852 10.276 -7.128 1.00 98.44 91 LEU A CA 1
ATOM 748 C C . LEU A 1 91 ? -1.880 11.030 -8.053 1.00 98.44 91 LEU A C 1
ATOM 750 O O . LEU A 1 91 ? -1.747 12.247 -7.927 1.00 98.44 91 LEU A O 1
ATOM 754 N N . ASP A 1 92 ? -1.174 10.323 -8.939 1.00 97.50 92 ASP A N 1
ATOM 755 C CA . ASP A 1 92 ? -0.120 10.858 -9.813 1.00 97.50 92 ASP A CA 1
ATOM 756 C C . ASP A 1 92 ? 1.055 11.509 -9.045 1.00 97.50 92 ASP A C 1
ATOM 758 O O . ASP A 1 92 ? 1.890 12.223 -9.607 1.00 97.50 92 ASP A O 1
ATOM 762 N N . GLU A 1 93 ? 1.190 11.235 -7.742 1.00 98.06 93 GLU A N 1
ATOM 763 C CA . GLU A 1 93 ? 2.297 11.707 -6.904 1.00 98.06 93 GLU A CA 1
ATOM 764 C C . GLU A 1 93 ? 3.506 10.757 -7.003 1.00 98.06 93 GLU A C 1
ATOM 766 O O . GLU A 1 93 ? 4.045 10.283 -5.997 1.00 98.06 93 GLU A O 1
ATOM 771 N N . HIS A 1 94 ? 3.946 10.463 -8.232 1.00 96.06 94 HIS A N 1
ATOM 772 C CA . HIS A 1 94 ? 4.930 9.412 -8.520 1.00 96.06 94 HIS A CA 1
ATOM 773 C C . HIS A 1 94 ? 6.254 9.576 -7.764 1.00 96.06 94 HIS A C 1
ATOM 775 O O . HIS A 1 94 ? 6.800 8.589 -7.278 1.00 96.06 94 HIS A O 1
ATOM 781 N N . GLU A 1 95 ? 6.752 10.805 -7.594 1.00 97.25 95 GLU A N 1
ATOM 782 C CA . GLU A 1 95 ? 7.980 11.060 -6.826 1.00 97.25 95 GLU A CA 1
ATOM 783 C C . GLU A 1 95 ? 7.865 10.527 -5.390 1.00 97.25 95 GLU A C 1
ATOM 785 O O . GLU A 1 95 ? 8.760 9.835 -4.900 1.00 97.25 95 GLU A O 1
ATOM 790 N N . LYS A 1 96 ? 6.730 10.780 -4.724 1.00 98.56 96 LYS A N 1
ATOM 791 C CA . LYS A 1 96 ? 6.485 10.279 -3.367 1.00 98.56 96 LYS A CA 1
ATOM 792 C C . LYS A 1 96 ? 6.286 8.770 -3.360 1.00 98.56 96 LYS A C 1
ATOM 794 O O . LYS A 1 96 ? 6.781 8.115 -2.444 1.00 98.56 96 LYS A O 1
ATOM 799 N N . ALA A 1 97 ? 5.602 8.221 -4.365 1.00 98.56 97 ALA A N 1
ATOM 800 C CA . ALA A 1 97 ? 5.439 6.779 -4.507 1.00 98.56 97 ALA A CA 1
ATOM 801 C C . ALA A 1 97 ? 6.815 6.093 -4.573 1.00 98.56 97 ALA A C 1
ATOM 803 O O . ALA A 1 97 ? 7.161 5.315 -3.683 1.00 98.56 97 ALA A O 1
ATOM 804 N N . PHE A 1 98 ? 7.663 6.455 -5.538 1.00 98.44 98 PHE A N 1
ATOM 805 C CA . PHE A 1 98 ? 8.998 5.867 -5.675 1.00 98.44 98 PHE A CA 1
ATOM 806 C C . PHE A 1 98 ? 9.886 6.102 -4.447 1.00 98.44 98 PHE A C 1
ATOM 808 O O . PHE A 1 98 ? 10.594 5.186 -4.028 1.00 98.44 98 PHE A O 1
ATOM 815 N N . MET A 1 99 ? 9.785 7.262 -3.787 1.00 98.44 99 MET A N 1
ATOM 816 C CA . MET A 1 99 ? 10.483 7.500 -2.520 1.00 98.44 99 MET A CA 1
ATOM 817 C C . MET A 1 99 ? 10.086 6.480 -1.440 1.00 98.44 99 MET A C 1
ATOM 819 O O . MET A 1 99 ? 10.961 5.985 -0.728 1.00 98.44 99 MET A O 1
ATOM 823 N N . VAL A 1 100 ? 8.797 6.140 -1.313 1.00 98.62 100 VAL A N 1
ATOM 824 C CA . VAL A 1 100 ? 8.312 5.116 -0.367 1.00 98.62 100 VAL A CA 1
ATOM 825 C C . VAL A 1 100 ? 8.861 3.737 -0.726 1.00 98.62 100 VAL A C 1
ATOM 827 O O . VAL A 1 100 ? 9.419 3.066 0.145 1.00 98.62 100 VAL A O 1
ATOM 830 N N . LEU A 1 101 ? 8.748 3.338 -1.998 1.00 98.75 101 LEU A N 1
ATOM 831 C CA . LEU A 1 101 ? 9.230 2.045 -2.493 1.00 98.75 101 LEU A CA 1
ATOM 832 C C . LEU A 1 101 ? 10.724 1.865 -2.204 1.00 98.75 101 LEU A C 1
ATOM 834 O O . LEU A 1 101 ? 11.125 0.915 -1.533 1.00 98.75 101 LEU A O 1
ATOM 838 N N . PHE A 1 102 ? 11.556 2.804 -2.652 1.00 98.50 102 PHE A N 1
ATOM 839 C CA . PHE A 1 102 ? 13.006 2.681 -2.530 1.00 98.50 102 PHE A CA 1
ATOM 840 C C . PHE A 1 102 ? 13.482 2.809 -1.085 1.00 98.50 102 PHE A C 1
ATOM 842 O O . PHE A 1 102 ? 14.349 2.045 -0.666 1.00 98.50 102 PHE A O 1
ATOM 849 N N . SER A 1 103 ? 12.864 3.677 -0.276 1.00 98.38 103 SER A N 1
ATOM 850 C CA . SER A 1 103 ? 13.184 3.769 1.158 1.00 98.38 103 SER A CA 1
ATOM 851 C C . SER A 1 103 ? 12.891 2.466 1.908 1.00 98.38 103 SER A C 1
ATOM 853 O O . SER A 1 103 ? 13.593 2.133 2.869 1.00 98.38 103 SER A O 1
ATOM 855 N N . TYR A 1 104 ? 11.854 1.726 1.497 1.00 98.69 104 TYR A N 1
ATOM 856 C CA . TYR A 1 104 ? 11.559 0.405 2.043 1.00 98.69 104 TYR A CA 1
ATOM 857 C C . TYR A 1 104 ? 12.597 -0.626 1.579 1.00 98.69 104 TYR A C 1
ATOM 859 O O . TYR A 1 104 ? 13.238 -1.271 2.413 1.00 98.69 104 TYR A O 1
ATOM 867 N N . LEU A 1 105 ? 12.806 -0.733 0.262 1.00 98.56 105 LEU A N 1
ATOM 868 C CA . LEU A 1 105 ? 13.681 -1.733 -0.362 1.00 98.56 105 LEU A CA 1
ATOM 869 C C . LEU A 1 105 ? 15.168 -1.530 -0.058 1.00 98.56 105 LEU A C 1
ATOM 871 O O . LEU A 1 105 ? 15.959 -2.474 -0.141 1.00 98.56 105 LEU A O 1
ATOM 875 N N . GLU A 1 106 ? 15.576 -0.329 0.349 1.00 98.31 106 GLU A N 1
ATOM 876 C CA . GLU A 1 106 ? 16.908 -0.074 0.892 1.00 98.31 106 GLU A CA 1
ATOM 877 C C . GLU A 1 106 ? 17.170 -0.955 2.129 1.00 98.31 106 GLU A C 1
ATOM 879 O O . GLU A 1 106 ? 18.238 -1.566 2.247 1.00 98.31 106 GLU A O 1
ATOM 884 N N . LYS A 1 107 ? 16.174 -1.089 3.015 1.00 98.25 107 LYS A N 1
ATOM 885 C CA . LYS A 1 107 ? 16.332 -1.634 4.376 1.00 98.25 107 LYS A CA 1
ATOM 886 C C . LYS A 1 107 ? 15.709 -3.009 4.580 1.00 98.25 107 LYS A C 1
ATOM 888 O O . LYS A 1 107 ? 16.147 -3.743 5.468 1.00 98.25 107 LYS A O 1
ATOM 893 N N . TYR A 1 108 ? 14.686 -3.347 3.806 1.00 98.19 108 TYR A N 1
ATOM 894 C CA . TYR A 1 108 ? 13.886 -4.554 3.983 1.00 98.19 108 TYR A CA 1
ATOM 895 C C . TYR A 1 108 ? 13.784 -5.333 2.666 1.00 98.19 108 TYR A C 1
ATOM 897 O O . TYR A 1 108 ? 13.836 -4.725 1.598 1.00 98.19 108 TYR A O 1
ATOM 905 N N . PRO A 1 109 ? 13.674 -6.672 2.726 1.00 97.25 109 PRO A N 1
ATOM 906 C CA . PRO A 1 109 ? 13.425 -7.473 1.534 1.00 97.25 109 PRO A CA 1
ATOM 907 C C . PRO A 1 109 ? 12.001 -7.242 1.017 1.00 97.25 109 PRO A C 1
ATOM 909 O O . PRO A 1 109 ? 11.088 -7.034 1.817 1.00 97.25 109 PRO A O 1
ATOM 912 N N . ALA A 1 110 ? 11.826 -7.323 -0.299 1.00 97.25 110 ALA A N 1
ATOM 913 C CA . ALA A 1 110 ? 10.518 -7.366 -0.935 1.00 97.25 110 ALA A CA 1
ATOM 914 C C . ALA A 1 110 ? 9.887 -8.754 -0.766 1.00 97.25 110 ALA A C 1
ATOM 916 O O . ALA A 1 110 ? 10.525 -9.767 -1.066 1.00 97.25 110 ALA A O 1
ATOM 917 N N . ASP A 1 111 ? 8.629 -8.785 -0.348 1.00 96.88 111 ASP A N 1
ATOM 918 C CA . ASP A 1 111 ? 7.728 -9.930 -0.497 1.00 96.88 111 ASP A CA 1
ATOM 919 C C . ASP A 1 111 ? 6.549 -9.483 -1.369 1.00 96.88 111 ASP A C 1
ATOM 921 O O . ASP A 1 111 ? 6.466 -9.855 -2.535 1.00 96.88 111 ASP A O 1
ATOM 925 N N . LEU A 1 112 ? 5.738 -8.543 -0.875 1.00 97.69 112 LEU A N 1
ATOM 926 C CA . LEU A 1 112 ? 4.636 -7.938 -1.633 1.00 97.69 112 LEU A CA 1
ATOM 927 C C . LEU A 1 112 ? 5.102 -6.981 -2.738 1.00 97.69 112 LEU A C 1
ATOM 929 O O . LEU A 1 112 ? 4.447 -6.866 -3.767 1.00 97.69 112 LEU A O 1
ATOM 933 N N . PHE A 1 113 ? 6.216 -6.271 -2.546 1.00 98.50 113 PHE A N 1
ATOM 934 C CA . PHE A 1 113 ? 6.735 -5.353 -3.565 1.00 98.50 113 PHE A CA 1
ATOM 935 C C . PHE A 1 113 ? 7.365 -6.064 -4.767 1.00 98.50 113 PHE A C 1
ATOM 937 O O . PHE A 1 113 ? 7.738 -5.386 -5.722 1.00 98.50 113 PHE A O 1
ATOM 944 N N . LYS A 1 114 ? 7.497 -7.397 -4.754 1.00 98.44 114 LYS A N 1
ATOM 945 C CA . LYS A 1 114 ? 7.999 -8.144 -5.915 1.00 98.44 114 LYS A CA 1
ATOM 946 C C . LYS A 1 114 ? 7.093 -7.957 -7.124 1.00 98.44 114 LYS A C 1
ATOM 948 O O . LYS A 1 114 ? 7.593 -7.543 -8.161 1.00 98.44 114 LYS A O 1
ATOM 953 N N . ASP A 1 115 ? 5.785 -8.114 -6.937 1.00 97.81 115 ASP A N 1
ATOM 954 C CA . ASP A 1 115 ? 4.788 -7.889 -7.988 1.00 97.81 115 ASP A CA 1
ATOM 955 C C . ASP A 1 115 ? 4.902 -6.458 -8.548 1.00 97.81 115 ASP A C 1
ATOM 957 O O . ASP A 1 115 ? 4.932 -6.244 -9.754 1.00 97.81 115 ASP A O 1
ATOM 961 N N . THR A 1 116 ? 5.075 -5.460 -7.671 1.00 98.12 116 THR A N 1
ATOM 962 C CA . THR A 1 116 ? 5.285 -4.064 -8.089 1.00 98.12 116 THR A CA 1
ATOM 963 C C . THR A 1 116 ? 6.577 -3.882 -8.887 1.00 98.12 116 THR A C 1
ATOM 965 O O . THR A 1 116 ? 6.600 -3.128 -9.853 1.00 98.12 116 THR A O 1
ATOM 968 N N . LEU A 1 117 ? 7.672 -4.541 -8.499 1.00 98.44 117 LEU A N 1
ATOM 969 C CA . LEU A 1 117 ? 8.929 -4.482 -9.246 1.00 98.44 117 LEU A CA 1
ATOM 970 C C . LEU A 1 117 ? 8.793 -5.145 -10.621 1.00 98.44 117 LEU A C 1
ATOM 972 O O . LEU A 1 117 ? 9.318 -4.602 -11.587 1.00 98.44 117 LEU A O 1
ATOM 976 N N . GLU A 1 118 ? 8.076 -6.264 -10.721 1.00 97.75 118 GLU A N 1
ATOM 977 C CA . GLU A 1 118 ? 7.765 -6.929 -11.994 1.00 97.75 118 GLU A CA 1
ATOM 978 C C . GLU A 1 118 ? 6.964 -6.004 -12.920 1.00 97.75 118 GLU A C 1
ATOM 980 O O . GLU A 1 118 ? 7.385 -5.751 -14.049 1.00 97.75 118 GLU A O 1
ATOM 985 N N . GLU A 1 119 ? 5.884 -5.401 -12.416 1.00 96.50 119 GLU A N 1
ATOM 986 C CA . GLU A 1 119 ? 5.067 -4.439 -13.170 1.00 96.50 119 GLU A CA 1
ATOM 987 C C . GLU A 1 119 ? 5.880 -3.222 -13.639 1.00 96.50 119 GLU A C 1
ATOM 989 O O . GLU A 1 119 ? 5.723 -2.742 -14.763 1.00 96.50 119 GLU A O 1
ATOM 994 N N . LEU A 1 120 ? 6.782 -2.719 -12.793 1.00 97.56 120 LEU A N 1
ATOM 995 C CA . LEU A 1 120 ? 7.653 -1.599 -13.141 1.00 97.56 120 LEU A CA 1
ATOM 996 C C . LEU A 1 120 ? 8.683 -1.971 -14.212 1.00 97.56 120 LEU A C 1
ATOM 998 O O . LEU A 1 120 ? 8.972 -1.144 -15.075 1.00 97.56 120 LEU A O 1
ATOM 1002 N N . LEU A 1 121 ? 9.229 -3.188 -14.180 1.00 97.75 121 LEU A N 1
ATOM 1003 C CA . LEU A 1 121 ? 10.145 -3.680 -15.211 1.00 97.75 121 LEU A CA 1
ATOM 1004 C C . LEU A 1 121 ? 9.446 -3.805 -16.565 1.00 97.75 121 LEU A C 1
ATOM 1006 O O . LEU A 1 121 ? 10.005 -3.379 -17.575 1.00 97.75 121 LEU A O 1
ATOM 1010 N N . ASP A 1 122 ? 8.222 -4.325 -16.593 1.00 95.56 122 ASP A N 1
ATOM 1011 C CA . ASP A 1 122 ? 7.420 -4.356 -17.817 1.00 95.56 122 ASP A CA 1
ATOM 1012 C C . ASP A 1 122 ? 7.122 -2.931 -18.308 1.00 95.56 122 ASP A C 1
ATOM 1014 O O . ASP A 1 122 ? 7.314 -2.620 -19.484 1.00 95.56 122 ASP A O 1
ATOM 1018 N N . GLY A 1 123 ? 6.779 -2.020 -17.392 1.00 95.12 123 GLY A N 1
ATOM 1019 C CA . GLY A 1 123 ? 6.589 -0.604 -17.705 1.00 95.12 123 GLY A CA 1
ATOM 1020 C C . GLY A 1 123 ? 7.824 0.062 -18.326 1.00 95.12 123 GLY A C 1
ATOM 1021 O O . GLY A 1 123 ? 7.681 0.863 -19.251 1.00 95.12 123 GLY A O 1
ATOM 1022 N N . LEU A 1 124 ? 9.037 -0.283 -17.878 1.00 96.12 124 LEU A N 1
ATOM 1023 C CA . LEU A 1 124 ? 10.285 0.226 -18.463 1.00 96.12 124 LEU A CA 1
ATOM 1024 C C . LEU A 1 124 ? 10.456 -0.205 -19.928 1.00 96.12 124 LEU A C 1
ATOM 1026 O O . LEU A 1 124 ? 10.913 0.596 -20.743 1.00 96.12 124 LEU A O 1
ATOM 1030 N N . ILE A 1 125 ? 10.063 -1.434 -20.286 1.00 93.50 125 ILE A N 1
ATOM 1031 C CA . ILE A 1 125 ? 10.116 -1.925 -21.678 1.00 93.50 125 ILE A CA 1
ATOM 1032 C C . ILE A 1 125 ? 9.225 -1.073 -22.587 1.00 93.50 125 ILE A C 1
ATOM 1034 O O . ILE A 1 125 ? 9.607 -0.767 -23.718 1.00 93.50 125 ILE A O 1
ATOM 1038 N N . ASP A 1 126 ? 8.076 -0.648 -22.069 1.00 93.19 126 ASP A N 1
ATOM 1039 C CA . ASP A 1 126 ? 7.125 0.213 -22.771 1.00 93.19 126 ASP A CA 1
ATOM 1040 C C . ASP A 1 126 ? 7.511 1.709 -22.728 1.00 93.19 126 ASP A C 1
ATOM 1042 O O . ASP A 1 126 ? 6.826 2.554 -23.311 1.00 93.19 126 ASP A O 1
ATOM 1046 N N . GLY A 1 127 ? 8.633 2.056 -22.084 1.00 92.62 127 GLY A N 1
ATOM 1047 C CA . GLY A 1 127 ? 9.166 3.419 -22.006 1.00 92.62 127 GLY A CA 1
ATOM 1048 C C . GLY A 1 127 ? 8.610 4.267 -20.856 1.00 92.62 127 GLY A C 1
ATOM 1049 O O . GLY A 1 127 ? 8.798 5.486 -20.849 1.00 92.62 127 GLY A O 1
ATOM 1050 N N . TYR A 1 128 ? 7.933 3.657 -19.882 1.00 90.94 128 TYR A N 1
ATOM 1051 C CA . TYR A 1 128 ? 7.459 4.328 -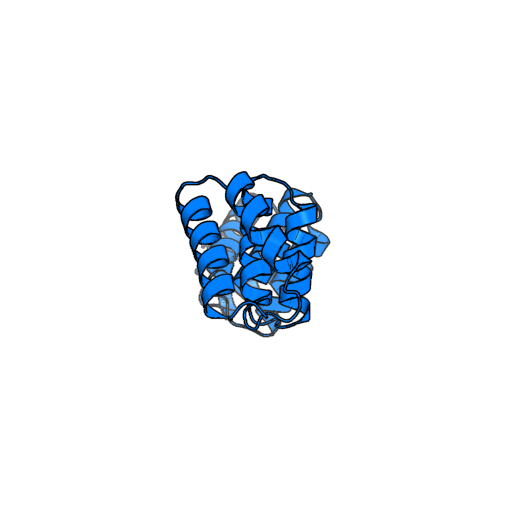18.670 1.00 90.94 128 TYR A CA 1
ATOM 1052 C C . TYR A 1 128 ? 8.529 4.359 -17.579 1.00 90.94 128 TYR A C 1
ATOM 1054 O O . TYR A 1 128 ? 9.411 3.514 -17.536 1.00 90.94 128 TYR A O 1
ATOM 1062 N N . SER A 1 129 ? 8.439 5.324 -16.658 1.00 88.38 129 SER A N 1
ATOM 1063 C CA . SER A 1 129 ? 9.266 5.381 -15.436 1.00 88.38 129 SER A CA 1
ATOM 1064 C C . SER A 1 129 ? 10.789 5.373 -15.651 1.00 88.38 129 SER A C 1
ATOM 1066 O O . SER A 1 129 ? 11.530 5.090 -14.714 1.00 88.38 129 SER A O 1
ATOM 1068 N N . LEU A 1 130 ? 11.272 5.750 -16.841 1.00 90.62 130 LEU A N 1
ATOM 1069 C CA . LEU A 1 130 ? 12.699 5.704 -17.206 1.00 90.62 130 LEU A CA 1
ATOM 1070 C C . LEU A 1 130 ? 13.606 6.521 -16.272 1.00 90.62 130 LEU A C 1
ATOM 1072 O O . LEU A 1 130 ? 14.765 6.177 -16.071 1.00 90.62 130 LEU A O 1
ATOM 1076 N N . ASN A 1 131 ? 13.073 7.565 -15.631 1.00 94.75 131 ASN A N 1
ATOM 1077 C CA . ASN A 1 131 ? 13.806 8.347 -14.626 1.00 94.75 131 ASN A CA 1
ATOM 1078 C C . ASN A 1 131 ? 14.221 7.526 -13.391 1.00 94.75 131 ASN A C 1
ATOM 1080 O O . ASN A 1 131 ? 15.056 7.984 -12.617 1.00 94.75 131 ASN A O 1
ATOM 1084 N N . TYR A 1 132 ? 13.626 6.348 -13.198 1.00 95.75 132 TYR A N 1
ATOM 1085 C CA . TYR A 1 132 ? 13.867 5.444 -12.076 1.00 95.75 132 TYR A CA 1
ATOM 1086 C C . TYR A 1 132 ? 14.435 4.090 -12.530 1.00 95.75 132 TYR A C 1
ATOM 1088 O O . TYR A 1 132 ? 14.485 3.156 -11.733 1.00 95.75 132 TYR A O 1
ATOM 1096 N N . GLU A 1 133 ? 14.849 3.958 -13.797 1.00 95.25 133 GLU A N 1
ATOM 1097 C CA . GLU A 1 133 ? 15.282 2.688 -14.395 1.00 95.25 133 GLU A CA 1
ATOM 1098 C C . GLU A 1 133 ? 16.392 2.003 -13.588 1.00 95.25 133 GLU A C 1
ATOM 1100 O O . GLU A 1 133 ? 16.270 0.828 -13.231 1.00 95.25 133 GLU A O 1
ATOM 1105 N N . GLU A 1 134 ? 17.456 2.743 -13.260 1.00 95.69 134 GLU A N 1
ATOM 1106 C CA . GLU A 1 134 ? 18.605 2.204 -12.527 1.00 95.69 134 GLU A CA 1
ATOM 1107 C C . GLU A 1 134 ? 18.196 1.649 -11.155 1.00 95.69 134 GLU A C 1
ATOM 1109 O O . GLU A 1 134 ? 18.592 0.536 -10.795 1.00 95.69 134 GLU A O 1
ATOM 1114 N N . ASP A 1 135 ? 17.363 2.388 -10.418 1.00 97.38 135 ASP A N 1
ATOM 1115 C CA . ASP A 1 135 ? 16.871 1.982 -9.102 1.00 97.38 135 ASP A CA 1
ATOM 1116 C C . ASP A 1 135 ? 15.943 0.768 -9.202 1.00 97.38 135 ASP A C 1
ATOM 1118 O O . ASP A 1 135 ? 16.129 -0.203 -8.466 1.00 97.38 135 ASP A O 1
ATOM 1122 N N . ILE A 1 136 ? 14.986 0.773 -10.138 1.00 98.00 136 ILE A N 1
ATOM 1123 C CA . ILE A 1 136 ? 14.053 -0.344 -10.360 1.00 98.00 136 ILE A CA 1
ATOM 1124 C C . ILE A 1 136 ? 14.835 -1.625 -10.668 1.00 98.00 136 ILE A C 1
ATOM 1126 O O . ILE A 1 136 ? 14.638 -2.642 -10.001 1.00 98.00 136 ILE A O 1
ATOM 1130 N N . ILE A 1 137 ? 15.776 -1.577 -11.618 1.00 97.19 137 ILE A N 1
ATOM 1131 C CA . ILE A 1 137 ? 16.596 -2.737 -11.994 1.00 97.19 137 ILE A CA 1
ATOM 1132 C C . ILE A 1 137 ? 17.482 -3.187 -10.825 1.00 97.19 137 ILE A C 1
ATOM 1134 O O 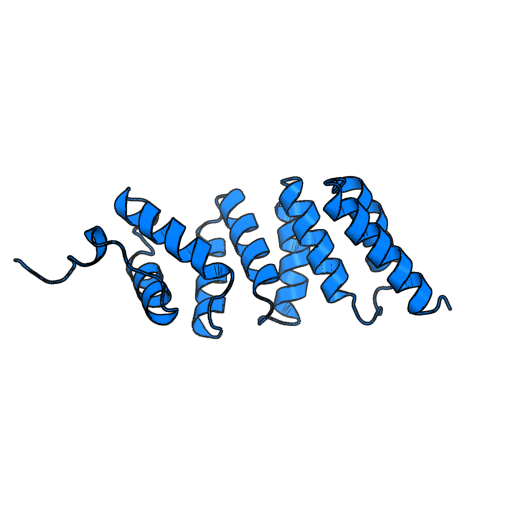. ILE A 1 137 ? 17.631 -4.389 -10.586 1.00 97.19 137 ILE A O 1
ATOM 1138 N N . SER A 1 138 ? 18.093 -2.246 -10.100 1.00 97.50 138 SER A N 1
ATOM 1139 C CA . SER A 1 138 ? 18.950 -2.541 -8.947 1.00 97.50 138 SER A CA 1
ATOM 1140 C C . SER A 1 138 ? 18.171 -3.254 -7.838 1.00 97.50 138 SER A C 1
ATOM 1142 O O . SER A 1 138 ? 18.586 -4.315 -7.359 1.00 97.50 138 SER A O 1
ATOM 1144 N N . TYR A 1 139 ? 17.004 -2.724 -7.469 1.00 98.31 139 TYR A N 1
ATOM 1145 C CA . TYR A 1 139 ? 16.173 -3.303 -6.423 1.00 98.31 139 TYR A CA 1
ATOM 1146 C C . TYR A 1 139 ? 15.496 -4.606 -6.843 1.00 98.31 139 TYR A C 1
ATOM 1148 O O . TYR A 1 139 ? 15.383 -5.503 -6.007 1.00 98.31 139 TYR A O 1
ATOM 1156 N N . ALA A 1 140 ? 15.114 -4.763 -8.109 1.00 98.00 140 ALA A N 1
ATOM 1157 C CA . ALA A 1 140 ? 14.626 -6.034 -8.632 1.00 98.00 140 ALA A CA 1
ATOM 1158 C C . ALA A 1 140 ? 15.693 -7.134 -8.522 1.00 98.00 140 ALA A C 1
ATOM 1160 O O . ALA A 1 140 ? 15.442 -8.178 -7.920 1.00 98.00 140 ALA A O 1
ATOM 1161 N N . LYS A 1 141 ? 16.931 -6.859 -8.962 1.00 97.00 141 LYS A N 1
ATOM 1162 C CA . LYS A 1 141 ? 18.064 -7.790 -8.805 1.00 97.00 141 LYS A CA 1
ATOM 1163 C C . LYS A 1 141 ? 18.336 -8.133 -7.341 1.00 97.00 141 LYS A C 1
ATOM 1165 O O . LYS A 1 141 ? 18.563 -9.292 -7.019 1.00 97.00 141 LYS A O 1
ATOM 1170 N N . LYS A 1 142 ? 18.318 -7.1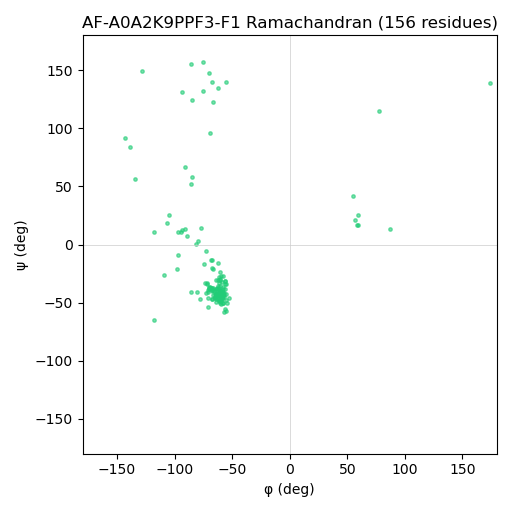35 -6.449 1.00 97.56 142 LYS A N 1
ATOM 1171 C CA . LYS A 1 142 ? 18.542 -7.327 -5.004 1.00 97.56 142 LYS A CA 1
ATOM 1172 C C . LYS A 1 142 ? 17.498 -8.248 -4.361 1.00 97.56 142 LY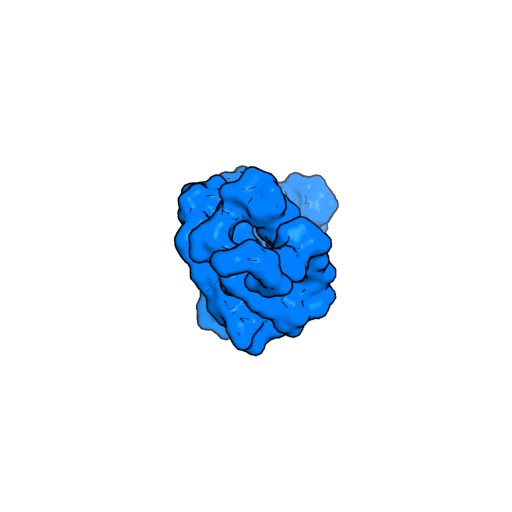S A C 1
ATOM 1174 O O . LYS A 1 142 ? 17.812 -8.892 -3.364 1.00 97.56 142 LYS A O 1
ATOM 1179 N N . ASN A 1 143 ? 16.275 -8.272 -4.887 1.00 97.50 143 ASN A N 1
ATOM 1180 C CA . ASN A 1 143 ? 15.143 -9.004 -4.316 1.00 97.50 143 ASN A CA 1
ATOM 1181 C C . ASN A 1 143 ? 14.770 -10.267 -5.107 1.00 97.50 143 ASN A C 1
ATOM 1183 O O . ASN A 1 143 ? 13.668 -10.792 -4.930 1.00 97.50 143 ASN A O 1
ATOM 1187 N N . ASP A 1 144 ? 15.689 -10.763 -5.940 1.00 97.06 144 ASP A N 1
ATOM 1188 C CA . ASP A 1 144 ? 15.508 -11.968 -6.754 1.00 97.06 144 ASP A CA 1
ATOM 1189 C C . ASP A 1 144 ? 14.243 -11.902 -7.634 1.00 97.06 144 ASP A C 1
ATOM 1191 O O . ASP A 1 144 ? 13.489 -12.871 -7.724 1.00 97.06 144 ASP A O 1
ATOM 1195 N N . VAL A 1 145 ? 13.987 -10.735 -8.235 1.00 97.62 145 VAL A N 1
ATOM 1196 C CA . VAL A 1 145 ? 12.949 -10.535 -9.256 1.00 97.62 145 VAL A CA 1
ATOM 1197 C C . VAL A 1 145 ? 13.579 -10.711 -10.638 1.00 97.62 145 VAL A C 1
ATOM 1199 O O . VAL A 1 145 ? 14.635 -10.135 -10.928 1.00 97.62 145 VAL A O 1
ATOM 1202 N N . ASP A 1 146 ? 12.939 -11.511 -11.489 1.00 95.44 146 ASP A N 1
ATOM 1203 C CA . ASP A 1 146 ? 13.441 -11.814 -12.827 1.00 95.44 146 ASP A CA 1
ATOM 1204 C C . ASP A 1 146 ? 13.417 -10.565 -13.718 1.00 95.44 146 ASP A C 1
ATOM 1206 O O . ASP A 1 146 ? 12.378 -9.955 -13.953 1.00 95.44 146 ASP A O 1
ATOM 1210 N N . ILE A 1 147 ? 14.581 -10.192 -14.254 1.00 95.62 147 ILE A N 1
ATOM 1211 C CA . ILE A 1 147 ? 14.706 -9.026 -15.133 1.00 95.62 147 ILE A CA 1
ATOM 1212 C C . ILE A 1 147 ? 14.374 -9.427 -16.578 1.00 95.62 147 ILE A C 1
ATOM 1214 O O . ILE A 1 147 ? 15.050 -10.306 -17.134 1.00 95.62 147 ILE A O 1
ATOM 1218 N N . PRO A 1 148 ? 13.405 -8.765 -17.240 1.00 92.75 148 PRO A N 1
ATOM 1219 C CA . PRO A 1 148 ? 13.092 -9.014 -18.638 1.00 92.75 148 PRO A CA 1
ATOM 1220 C C . PRO A 1 148 ? 14.313 -8.863 -19.550 1.00 92.75 148 PRO A C 1
ATOM 1222 O O . PRO A 1 148 ? 15.103 -7.926 -19.431 1.00 92.75 148 PRO A O 1
ATOM 1225 N N . LYS A 1 149 ? 14.447 -9.761 -20.536 1.00 87.69 149 LYS A N 1
ATOM 1226 C CA . LYS A 1 149 ? 15.601 -9.780 -21.459 1.00 87.69 149 LYS A CA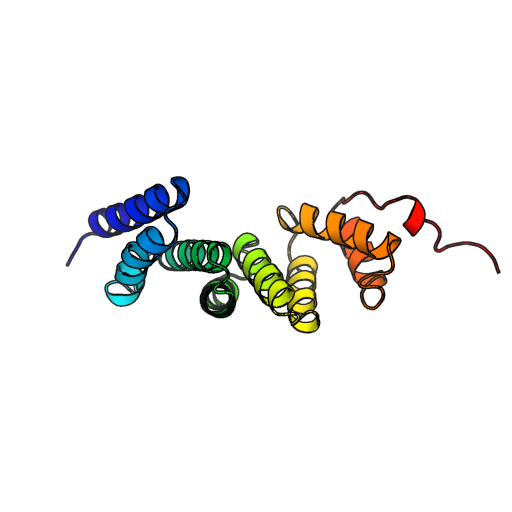 1
ATOM 1227 C C . LYS A 1 149 ? 15.823 -8.458 -22.195 1.00 87.69 149 LYS A C 1
ATOM 1229 O O . LYS A 1 149 ? 16.970 -8.137 -22.486 1.00 87.69 149 LYS A O 1
ATOM 1234 N N . GLY A 1 150 ? 14.755 -7.706 -22.474 1.00 85.56 150 GLY A N 1
ATOM 1235 C CA . GLY A 1 150 ? 14.835 -6.386 -23.108 1.00 85.56 150 GLY A CA 1
ATOM 1236 C C . GLY A 1 150 ? 15.650 -5.368 -22.303 1.00 85.56 150 GLY A C 1
ATOM 1237 O O . GLY A 1 150 ? 16.276 -4.499 -22.896 1.00 85.56 150 GLY A O 1
ATOM 1238 N N . LEU A 1 151 ? 15.722 -5.535 -20.980 1.00 86.06 151 LEU A N 1
ATOM 1239 C CA . LEU A 1 151 ? 16.453 -4.660 -20.058 1.00 86.06 151 LEU A CA 1
ATOM 1240 C C . LEU A 1 151 ? 17.854 -5.193 -19.703 1.00 86.06 151 LEU A C 1
ATOM 1242 O O . LEU A 1 151 ? 18.670 -4.492 -19.111 1.00 86.06 151 LEU A O 1
ATOM 1246 N N . LEU A 1 152 ? 18.181 -6.432 -20.087 1.00 76.56 152 LEU A N 1
ATOM 1247 C CA . LEU A 1 152 ? 19.497 -7.045 -19.844 1.00 76.56 152 LEU A CA 1
ATOM 1248 C C . LEU A 1 152 ? 20.577 -6.595 -20.854 1.00 76.56 152 LEU A C 1
ATOM 1250 O O . LEU A 1 152 ? 21.708 -7.074 -20.798 1.00 76.56 152 LEU A O 1
ATOM 1254 N N . GLY A 1 153 ? 20.243 -5.677 -21.768 1.00 61.56 153 GLY A N 1
ATOM 1255 C CA . GLY A 1 153 ? 21.081 -5.228 -22.887 1.00 61.56 153 GLY A CA 1
ATOM 1256 C C . GLY A 1 153 ? 21.920 -3.964 -22.656 1.00 61.56 153 GLY A C 1
ATOM 1257 O O . GLY A 1 153 ? 22.504 -3.459 -23.609 1.00 61.56 153 GLY A O 1
ATOM 1258 N N . GLY A 1 154 ? 22.021 -3.458 -21.424 1.00 54.97 154 GLY A N 1
ATOM 1259 C CA . GLY A 1 154 ? 22.781 -2.244 -21.083 1.00 54.97 154 GLY A CA 1
ATOM 1260 C C . GLY A 1 154 ? 24.308 -2.391 -21.000 1.00 54.97 154 GLY A C 1
ATOM 1261 O O . GLY A 1 154 ? 24.972 -1.513 -20.460 1.00 54.97 154 GLY A O 1
ATOM 1262 N N . THR A 1 155 ? 24.895 -3.478 -21.506 1.00 48.62 155 THR A N 1
ATOM 1263 C CA . THR A 1 155 ? 26.341 -3.562 -21.764 1.00 48.62 155 THR A CA 1
ATOM 1264 C C . THR A 1 155 ? 26.598 -4.271 -23.093 1.00 48.62 155 THR A C 1
ATOM 1266 O O . THR A 1 155 ? 26.812 -5.479 -23.125 1.00 48.62 155 THR A O 1
ATOM 1269 N N . ASN A 1 156 ? 26.543 -3.528 -24.209 1.00 39.31 156 ASN A N 1
ATOM 1270 C CA . ASN A 1 156 ? 27.558 -3.540 -25.281 1.00 39.31 156 ASN A CA 1
ATOM 1271 C C . ASN A 1 156 ? 27.153 -2.691 -26.510 1.00 39.31 156 ASN A C 1
ATOM 1273 O O . ASN A 1 156 ? 26.054 -2.850 -27.040 1.00 39.31 156 ASN A O 1
ATOM 1277 N N . SER A 1 157 ? 28.151 -1.963 -27.051 1.00 39.31 157 SER A N 1
ATOM 1278 C CA . SER A 1 157 ? 28.263 -1.260 -28.364 1.00 39.31 157 SER A CA 1
ATOM 1279 C C . SER A 1 157 ? 27.530 0.094 -28.497 1.00 39.31 157 SER A C 1
ATOM 1281 O O . SER A 1 157 ? 26.307 0.108 -28.490 1.00 39.31 157 SER A O 1
ATOM 1283 N N . ASN A 1 158 ? 28.159 1.269 -28.680 1.00 36.25 158 ASN A N 1
ATOM 1284 C CA . ASN A 1 158 ? 29.525 1.680 -29.072 1.00 36.25 158 ASN A CA 1
ATOM 1285 C C . ASN A 1 158 ? 29.994 2.892 -28.256 1.00 36.25 158 ASN A C 1
ATOM 1287 O O . ASN A 1 158 ? 29.141 3.767 -27.991 1.00 36.25 158 ASN A O 1
#

Sequence (158 aa):
MKTNSYIDEIVQQGIELKNEDKFQQSIDVLEKVISNYPNYKKINGVMLLLAGNYYKLKLYERSIDYSFKVVANNPKVELANLLLYLSYFDLDEHEKAFMVLFSYLEKYPADLFKDTLEELLDGLIDGYSLNYEEDIISYAKKNDVDIPKGLLGGTNSN

Nearest PDB structures (foldseek):
  4r7s-assembly1_A  TM=8.048E-01  e=2.213E-02  Parabacteroides merdae ATCC 43184
  8qoy-assembly1_A  TM=7.413E-01  e=1.909E-02  Actinobacillus pleuropneumoniae
  5efr-assembly1_A  TM=6.993E-01  e=1.646E-02  Rhodothermus marinus
  3qky-assembly1_A  TM=6.507E-01  e=1.420E-02  Rhodothermus marinus DSM 4252
  3fp2-assembly1_A  TM=7.420E-01  e=1.021E-01  Saccharomyces cerevisiae

Solvent-accessible surface area (backbone atoms only — not comparable to full-atom values): 8784 Å² total; per-residue (Å²): 132,86,54,71,68,61,54,50,50,47,49,49,52,19,51,52,30,42,75,69,70,36,31,69,63,14,40,67,48,42,52,50,43,56,74,76,39,71,83,42,93,58,42,59,59,52,33,45,53,43,15,52,35,27,45,77,69,69,39,30,70,59,10,32,59,28,11,49,56,36,29,75,77,42,68,80,46,56,71,31,48,50,48,30,21,51,28,27,43,79,67,73,37,46,71,60,14,52,51,48,50,51,63,41,58,73,78,43,83,56,70,79,53,45,62,55,44,49,55,49,55,56,35,42,78,77,67,39,69,62,96,45,44,69,58,54,54,51,52,26,57,75,53,77,42,86,75,58,72,88,72,72,61,86,81,74,90,133

Radius of gyration: 18.56 Å; Cα contacts (8 Å, |Δi|>4): 180; chains: 1; bounding box: 49×24×60 Å

Mean predicted aligned error: 4.32 Å

Secondary structure (DSSP, 8-state):
---HHHHHHHHHHHHHHHHTT-HHHHHHHHHHHHHH-TT-TTHHHHHHHHHHHHHHTT-HHHHHHHHHHHHHH-TT-HHHHHHHHHHHHTTT-HHHHHHHHHHHHHHS--STHHHHHHHHHHHHHTT-SGGGHHHHHHHHHHTTPPPPGGGTT-S---